Protein AF-J2JZK7-F1 (afdb_monomer)

Structure (mmCIF, N/CA/C/O backbone):
data_AF-J2JZK7-F1
#
_entry.id   AF-J2JZK7-F1
#
loop_
_atom_site.group_PDB
_atom_site.id
_atom_site.type_symbol
_atom_site.label_atom_id
_atom_site.label_alt_id
_atom_site.label_comp_id
_atom_site.label_asym_id
_atom_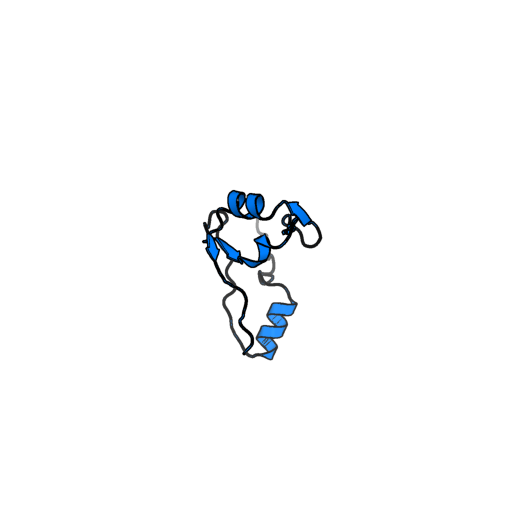site.label_entity_id
_atom_site.label_seq_id
_atom_site.pdbx_PDB_ins_code
_atom_site.Cartn_x
_atom_site.Cartn_y
_atom_site.Cartn_z
_atom_site.occupancy
_atom_site.B_iso_or_equiv
_atom_site.auth_seq_id
_atom_site.auth_comp_id
_atom_site.auth_asym_id
_atom_site.auth_atom_id
_atom_site.pdbx_PDB_model_num
ATOM 1 N N . MET A 1 1 ? 14.386 34.687 45.826 1.00 43.19 1 MET A N 1
ATOM 2 C CA . MET A 1 1 ? 14.001 35.357 44.568 1.00 43.19 1 MET A CA 1
ATOM 3 C C . MET A 1 1 ? 14.083 34.280 43.501 1.00 43.19 1 MET A C 1
ATOM 5 O O . MET A 1 1 ? 15.183 33.900 43.145 1.00 43.19 1 MET A O 1
ATOM 9 N N . SER A 1 2 ? 13.050 33.445 43.370 1.00 39.97 2 SER A N 1
ATOM 10 C CA . SER A 1 2 ? 11.925 33.636 42.440 1.00 39.97 2 SER A CA 1
ATOM 11 C C . SER A 1 2 ? 12.397 34.136 41.087 1.00 39.97 2 SER A C 1
ATOM 13 O O . SER A 1 2 ? 12.641 35.327 40.949 1.00 39.97 2 SER A O 1
ATOM 15 N N . ASP A 1 3 ? 12.430 33.238 40.109 1.00 41.75 3 ASP A N 1
ATOM 16 C CA . ASP A 1 3 ? 11.760 33.566 38.863 1.00 41.75 3 ASP A CA 1
ATOM 17 C C . ASP A 1 3 ? 10.879 32.390 38.446 1.00 41.75 3 ASP A C 1
ATOM 19 O O . ASP A 1 3 ? 11.332 31.268 38.217 1.00 41.75 3 ASP A O 1
ATOM 23 N N . SER A 1 4 ? 9.582 32.668 38.483 1.00 45.28 4 SER A N 1
ATOM 24 C CA . SER A 1 4 ? 8.506 31.804 38.043 1.00 45.28 4 SER A CA 1
ATOM 25 C C . SER A 1 4 ? 8.294 32.065 36.559 1.00 45.28 4 SER A C 1
ATOM 27 O O . SER A 1 4 ? 7.854 33.149 36.193 1.00 45.28 4 SER A O 1
ATOM 29 N N . ALA A 1 5 ? 8.498 31.061 35.716 1.00 51.66 5 ALA A N 1
ATOM 30 C CA . ALA A 1 5 ? 7.821 30.995 34.427 1.00 51.66 5 ALA A CA 1
ATOM 31 C C . ALA A 1 5 ? 6.840 29.824 34.483 1.00 51.66 5 ALA A C 1
ATOM 33 O O . ALA A 1 5 ? 7.205 28.656 34.371 1.00 51.66 5 ALA A O 1
ATOM 34 N N . SER A 1 6 ? 5.585 30.172 34.753 1.00 39.94 6 SER A N 1
ATOM 35 C CA . SER A 1 6 ? 4.444 29.270 34.712 1.00 39.94 6 SER A CA 1
ATOM 36 C C . SER A 1 6 ? 4.035 29.006 33.261 1.00 39.94 6 SER A C 1
ATOM 38 O O . SER A 1 6 ? 3.865 29.941 32.487 1.00 39.94 6 SER A O 1
ATOM 40 N N . SER A 1 7 ? 3.830 27.721 32.973 1.00 42.06 7 SER A N 1
ATOM 41 C CA . SER A 1 7 ? 2.772 27.123 32.147 1.00 42.06 7 SER A CA 1
ATOM 42 C C . SER A 1 7 ? 2.583 27.557 30.692 1.00 42.06 7 SER A C 1
ATOM 44 O O . SER A 1 7 ? 2.053 28.620 30.395 1.00 42.06 7 SER A O 1
ATOM 46 N N . THR A 1 8 ? 2.759 26.588 29.793 1.00 44.25 8 THR A N 1
ATOM 47 C CA . THR A 1 8 ? 1.649 26.100 28.952 1.00 44.25 8 THR A CA 1
ATOM 48 C C . THR A 1 8 ? 1.928 24.633 28.601 1.00 44.25 8 THR A C 1
ATOM 50 O O . THR A 1 8 ? 2.853 24.371 27.834 1.00 44.25 8 THR A O 1
ATOM 53 N N . PRO A 1 9 ? 1.187 23.642 29.125 1.00 45.38 9 PRO A N 1
ATOM 54 C CA . PRO A 1 9 ? 1.110 22.357 28.451 1.00 45.38 9 PRO A CA 1
ATOM 55 C C . PRO A 1 9 ? 0.372 22.603 27.135 1.00 45.38 9 PRO A C 1
ATOM 57 O O . PRO A 1 9 ? -0.757 23.092 27.143 1.00 45.38 9 PRO A O 1
ATOM 60 N N . LEU A 1 10 ? 1.010 22.306 26.004 1.00 44.19 10 LEU A N 1
ATOM 61 C CA . LEU A 1 10 ? 0.304 22.168 24.736 1.00 44.19 10 LEU A CA 1
ATOM 62 C C . LEU A 1 10 ? -0.658 20.989 24.891 1.00 44.19 10 LEU A C 1
ATOM 64 O O . LEU A 1 10 ? -0.286 19.831 24.694 1.00 44.19 10 LEU A O 1
ATOM 68 N N . GLU A 1 11 ? -1.893 21.299 25.274 1.00 44.34 11 GLU A N 1
ATOM 69 C CA . GLU A 1 11 ? -3.057 20.447 25.091 1.00 44.34 11 GLU A CA 1
ATOM 70 C C . GLU A 1 11 ? -3.277 20.302 23.583 1.00 44.34 11 GLU A C 1
ATOM 72 O O . GLU A 1 11 ? -4.111 20.948 22.954 1.00 44.34 11 GLU A O 1
ATOM 77 N N . THR A 1 12 ? -2.424 19.490 22.967 1.00 36.78 12 THR A N 1
ATOM 78 C CA . THR A 1 12 ? -2.627 19.048 21.600 1.00 36.78 12 THR A CA 1
ATOM 79 C C . THR A 1 12 ? -3.601 17.901 21.731 1.00 36.78 12 THR A C 1
ATOM 81 O O . THR A 1 12 ? -3.211 16.798 22.115 1.00 36.78 12 THR A O 1
ATOM 84 N N . ALA A 1 13 ? -4.880 18.207 21.517 1.00 38.31 13 ALA A N 1
ATOM 85 C CA . ALA A 1 13 ? -5.948 17.234 21.407 1.00 38.31 13 ALA A CA 1
ATOM 86 C C . ALA A 1 13 ? -5.417 15.976 20.712 1.00 38.31 13 ALA A C 1
ATOM 88 O O . ALA A 1 13 ? -4.897 16.048 19.594 1.00 38.31 13 ALA A O 1
ATOM 89 N N . THR A 1 14 ? -5.511 14.835 21.387 1.00 41.84 14 THR A N 1
ATOM 90 C CA . THR A 1 14 ? -5.254 13.519 20.813 1.00 41.84 14 THR A CA 1
ATOM 91 C C . THR A 1 14 ? -6.308 13.280 19.738 1.00 41.84 14 THR A C 1
ATOM 93 O O . THR A 1 14 ? -7.318 12.614 19.951 1.00 41.84 14 THR A O 1
ATOM 96 N N . THR A 1 15 ? -6.093 13.869 18.560 1.00 54.59 15 THR A N 1
ATOM 97 C CA . THR A 1 15 ? -6.742 13.420 17.339 1.00 54.59 15 THR A CA 1
ATOM 98 C C . THR A 1 15 ? -6.362 11.954 17.229 1.00 54.59 15 THR A C 1
ATOM 100 O O . THR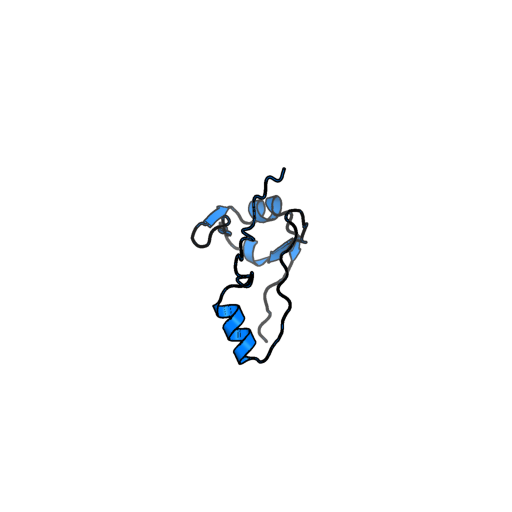 A 1 15 ? -5.179 11.604 17.327 1.00 54.59 15 THR A O 1
ATOM 103 N N . SER A 1 16 ? -7.364 11.082 17.161 1.00 59.00 16 SER A N 1
ATOM 104 C CA . SER A 1 16 ? -7.110 9.668 16.932 1.00 59.00 16 SER A CA 1
ATOM 105 C C . SER A 1 16 ? -6.119 9.560 15.766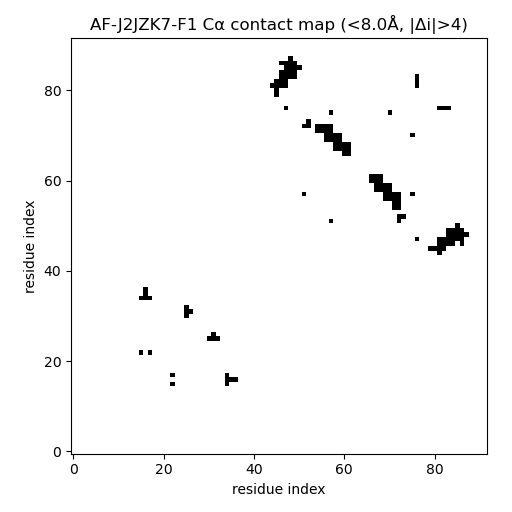 1.00 59.00 16 SER A C 1
ATOM 107 O O . SER A 1 16 ? -6.313 10.237 14.756 1.00 59.00 16 SER A O 1
ATOM 109 N N . PRO A 1 17 ? -5.048 8.753 15.858 1.00 66.62 17 PRO A N 1
ATOM 110 C CA . PRO A 1 17 ? -4.147 8.555 14.724 1.00 66.62 17 PRO A CA 1
ATOM 111 C C . PRO A 1 17 ? -4.876 7.967 13.503 1.00 66.62 17 PRO A C 1
ATOM 113 O O . PRO A 1 17 ? -4.303 7.921 12.415 1.00 66.62 17 PRO A O 1
ATOM 116 N N . ALA A 1 18 ? -6.118 7.503 13.675 1.00 76.75 18 ALA A N 1
ATOM 117 C CA . ALA A 1 18 ? -6.980 7.066 12.598 1.00 76.75 18 ALA A CA 1
ATOM 118 C C . ALA A 1 18 ? -7.782 8.212 11.967 1.00 76.75 18 ALA A C 1
ATOM 120 O O . ALA A 1 18 ? -8.215 9.162 12.613 1.00 76.75 18 ALA A O 1
ATOM 121 N N . HIS A 1 19 ? -8.052 8.051 10.676 1.00 83.12 19 HIS A N 1
ATOM 122 C CA . HIS A 1 19 ? -8.921 8.927 9.901 1.00 83.12 19 HIS A CA 1
ATOM 123 C C . HIS A 1 19 ? -10.351 9.007 10.506 1.00 83.12 19 HIS A C 1
ATOM 125 O O . HIS A 1 19 ? -10.871 7.967 10.908 1.00 83.12 19 HIS A O 1
ATOM 131 N N . PRO A 1 20 ? -11.051 10.166 10.500 1.00 86.81 20 PRO A N 1
ATOM 132 C CA . PRO A 1 20 ? -12.376 10.332 11.129 1.00 86.81 20 PRO A CA 1
ATOM 133 C C . PRO A 1 20 ? -13.429 9.297 10.712 1.00 86.81 20 PRO A C 1
ATOM 135 O O . PRO A 1 20 ? -14.066 8.689 11.565 1.00 86.81 20 PRO A O 1
ATOM 138 N N . ARG A 1 21 ? -13.518 8.993 9.409 1.00 87.31 21 ARG A N 1
ATOM 139 C CA . ARG A 1 21 ? -14.402 7.932 8.878 1.00 87.31 21 ARG A CA 1
ATOM 140 C C . ARG A 1 21 ? -14.191 6.559 9.531 1.00 87.31 21 ARG A C 1
ATOM 142 O O . ARG A 1 21 ? -15.123 5.773 9.618 1.00 87.31 21 ARG A O 1
ATOM 149 N N . PHE A 1 22 ? -12.966 6.251 9.961 1.00 87.00 22 PHE A N 1
ATOM 150 C CA . PHE A 1 22 ? -12.671 4.995 10.649 1.00 87.00 22 PHE A CA 1
ATOM 151 C C . PHE A 1 22 ? -13.216 5.005 12.081 1.00 87.00 22 PHE A C 1
ATOM 153 O O . PHE A 1 22 ? -13.770 4.008 12.530 1.00 87.00 22 PHE A O 1
ATOM 160 N N . ALA A 1 23 ? -13.103 6.136 12.782 1.00 85.75 23 ALA A N 1
ATOM 161 C CA . ALA A 1 23 ? -13.663 6.287 14.122 1.00 85.75 23 ALA A CA 1
ATOM 162 C C . ALA A 1 23 ? -15.201 6.212 14.115 1.00 85.75 23 ALA A C 1
ATOM 164 O O . ALA A 1 23 ? -15.777 5.544 14.969 1.00 85.75 23 ALA A O 1
ATOM 165 N N . GLU A 1 24 ? -15.853 6.835 13.129 1.00 90.06 24 GLU A N 1
ATOM 166 C CA . GLU A 1 24 ? -17.311 6.762 12.938 1.00 90.06 24 GLU A CA 1
ATOM 167 C C . GLU A 1 24 ? -17.776 5.319 12.699 1.00 90.06 24 GLU A C 1
ATOM 169 O O . GLU A 1 24 ? -18.664 4.836 13.398 1.00 90.06 24 GLU A O 1
ATOM 174 N N . ALA A 1 25 ? -17.109 4.588 11.799 1.00 91.56 25 ALA A N 1
ATOM 175 C CA . ALA A 1 25 ? -17.437 3.190 11.521 1.00 91.56 25 ALA A CA 1
ATOM 176 C C . ALA A 1 25 ? -17.288 2.283 12.758 1.00 91.56 25 ALA A C 1
ATOM 178 O O . ALA A 1 25 ? -18.109 1.395 12.982 1.00 91.56 25 ALA A O 1
ATOM 179 N N . LEU A 1 26 ? -16.263 2.502 13.592 1.00 91.81 26 LEU A N 1
ATOM 180 C CA . LEU A 1 26 ? -16.107 1.762 14.849 1.00 91.81 26 LEU A CA 1
ATOM 181 C C . LEU A 1 26 ? -17.258 2.036 15.824 1.00 91.81 26 LEU A C 1
ATOM 183 O O . LEU A 1 26 ? -17.754 1.099 16.451 1.00 91.81 26 LEU A O 1
ATOM 187 N N . ALA A 1 27 ? -17.700 3.293 15.928 1.00 89.31 27 ALA A N 1
ATOM 188 C CA . ALA A 1 27 ? -18.816 3.677 16.787 1.00 89.31 27 ALA A CA 1
ATOM 189 C C . ALA A 1 27 ? -20.137 3.038 16.329 1.00 89.31 27 ALA A C 1
ATOM 191 O O . ALA A 1 27 ? -20.865 2.495 17.159 1.00 89.31 27 ALA A O 1
ATOM 192 N N . GLU A 1 28 ? -20.415 3.033 15.022 1.00 95.44 28 GLU A N 1
ATOM 193 C CA . GLU A 1 28 ? -21.598 2.375 14.447 1.00 95.44 28 GLU A CA 1
ATOM 194 C C . GLU A 1 28 ? -21.610 0.862 14.701 1.00 95.44 28 GLU A C 1
ATOM 196 O O . GLU A 1 28 ? -22.664 0.277 14.951 1.00 95.44 28 GLU A O 1
ATOM 201 N N . LEU A 1 29 ? -20.435 0.228 14.687 1.00 95.06 29 LEU A N 1
ATOM 202 C CA . LEU A 1 29 ? -20.283 -1.200 14.965 1.00 95.06 29 LEU A CA 1
ATOM 203 C C . LEU A 1 29 ? -20.212 -1.528 16.468 1.00 95.06 29 LEU A C 1
ATOM 205 O O . LEU A 1 29 ? -20.152 -2.705 16.825 1.00 95.06 29 LEU A O 1
ATOM 209 N N . GLY A 1 30 ? -20.196 -0.524 17.355 1.00 95.25 30 GLY A N 1
ATOM 210 C CA . GLY A 1 30 ? -20.017 -0.716 18.798 1.00 95.25 30 GLY A CA 1
ATOM 211 C C . GLY A 1 30 ? -18.658 -1.324 19.173 1.00 95.25 30 GLY A C 1
ATOM 212 O O . GLY A 1 30 ? -18.548 -2.012 20.189 1.00 95.25 30 GLY A O 1
ATOM 213 N N . LEU A 1 31 ? -17.631 -1.117 18.340 1.00 92.81 31 LEU A N 1
ATOM 214 C CA . LEU A 1 31 ? -16.304 -1.711 18.492 1.00 92.81 31 LEU A CA 1
ATOM 215 C C . LEU A 1 31 ? -15.317 -0.729 19.128 1.00 92.81 31 LEU A C 1
ATOM 217 O O . LEU A 1 31 ? -15.132 0.390 18.656 1.00 92.81 31 LEU A O 1
ATOM 221 N N . THR A 1 32 ? -14.588 -1.202 20.139 1.00 87.88 32 THR A N 1
ATOM 222 C CA . THR A 1 32 ? -13.435 -0.491 20.705 1.00 87.88 32 THR A CA 1
ATOM 223 C C . THR A 1 32 ? -12.154 -1.171 20.236 1.00 87.88 32 THR A C 1
ATOM 225 O O . THR A 1 32 ? -11.851 -2.285 20.660 1.00 87.88 32 THR A O 1
ATOM 228 N N . VAL A 1 33 ? -11.397 -0.506 19.359 1.00 87.25 33 VAL A N 1
ATOM 229 C CA . VAL A 1 33 ? -10.143 -1.028 18.789 1.00 87.25 33 VAL A CA 1
ATOM 230 C C . VAL A 1 33 ? -8.979 -0.117 19.167 1.00 87.25 33 VAL A C 1
ATOM 232 O O . VAL A 1 33 ? -9.059 1.101 19.019 1.00 87.25 33 VAL A O 1
ATOM 235 N N . GLU A 1 34 ? -7.875 -0.706 19.629 1.00 86.19 34 GLU A N 1
ATOM 236 C CA . GLU A 1 34 ? -6.633 0.031 19.868 1.00 86.19 34 GLU A CA 1
ATOM 237 C C . GLU A 1 34 ? -5.948 0.356 18.530 1.00 86.19 34 GLU A C 1
ATOM 239 O O . GLU A 1 34 ? -5.473 -0.536 17.824 1.00 86.19 34 GLU A O 1
ATOM 244 N N . VAL A 1 35 ? -5.866 1.643 18.180 1.00 84.38 35 VAL A N 1
ATOM 245 C CA . VAL A 1 35 ? -5.108 2.102 17.007 1.00 84.38 35 VAL A CA 1
ATOM 246 C C . VAL A 1 35 ? -3.671 2.395 17.423 1.00 84.38 35 VAL A C 1
ATOM 248 O O . VAL A 1 35 ? -3.413 3.319 18.194 1.00 84.38 35 VAL A O 1
ATOM 251 N N . ARG A 1 36 ? -2.717 1.633 16.880 1.00 83.75 36 ARG A N 1
ATOM 252 C CA . ARG A 1 36 ? -1.288 1.772 17.189 1.00 83.75 36 ARG A CA 1
ATOM 253 C C . ARG A 1 36 ? -0.500 2.170 15.949 1.00 83.75 36 ARG A C 1
ATOM 255 O O . ARG A 1 36 ? -0.671 1.587 14.882 1.00 83.75 36 ARG A O 1
ATOM 262 N N . ARG A 1 37 ? 0.407 3.136 16.104 1.00 82.94 37 ARG A N 1
ATOM 263 C CA . ARG A 1 37 ? 1.413 3.466 15.087 1.00 82.94 37 ARG A CA 1
ATOM 264 C C . ARG A 1 37 ? 2.647 2.590 15.299 1.00 82.94 37 ARG A C 1
ATOM 266 O O . ARG A 1 37 ? 3.132 2.469 16.423 1.00 82.94 37 ARG A O 1
ATOM 273 N N . PHE A 1 38 ? 3.175 2.017 14.223 1.00 83.81 38 PHE A N 1
ATOM 274 C CA . PHE A 1 38 ? 4.469 1.340 14.263 1.00 83.81 38 PHE A CA 1
ATOM 275 C C . PHE A 1 38 ? 5.617 2.356 14.395 1.00 83.81 38 PHE A C 1
ATOM 277 O O . PHE A 1 38 ? 5.563 3.408 13.757 1.00 83.81 38 PHE A O 1
ATOM 284 N N . PRO A 1 39 ? 6.670 2.062 15.181 1.00 87.75 39 PRO A N 1
ATOM 285 C CA . PRO A 1 39 ? 7.905 2.842 15.158 1.00 87.75 39 PRO A CA 1
ATOM 286 C C . PRO A 1 39 ? 8.493 2.953 13.745 1.00 87.75 39 PRO A C 1
ATOM 288 O O . PRO A 1 39 ? 8.403 1.997 12.974 1.00 87.75 39 PRO A O 1
ATOM 291 N N . GLU A 1 40 ? 9.165 4.069 13.451 1.00 78.44 40 GLU A N 1
ATOM 292 C CA . GLU A 1 40 ? 9.781 4.391 12.148 1.00 78.44 40 GLU A CA 1
ATOM 293 C C . GLU A 1 40 ? 10.593 3.222 11.550 1.00 78.44 40 GLU A C 1
ATOM 295 O O . GLU A 1 40 ? 10.505 2.922 10.366 1.00 78.44 40 GLU A O 1
ATOM 300 N N . ALA A 1 41 ? 11.355 2.512 12.390 1.00 86.06 41 ALA A N 1
ATOM 301 C CA . ALA A 1 41 ? 12.265 1.442 11.976 1.00 86.06 41 ALA A CA 1
ATOM 302 C C . ALA A 1 41 ? 11.630 0.037 11.948 1.00 86.06 41 ALA A C 1
ATOM 304 O O . ALA A 1 41 ? 12.345 -0.968 11.871 1.00 86.06 41 ALA A O 1
ATOM 305 N N . THR A 1 42 ? 10.303 -0.069 12.049 1.00 89.38 42 THR A N 1
ATOM 306 C CA . THR A 1 42 ? 9.625 -1.371 12.067 1.00 89.38 42 THR A CA 1
ATOM 307 C C . THR A 1 42 ? 9.740 -2.044 10.706 1.00 89.38 42 THR A C 1
ATOM 309 O O . THR A 1 42 ? 9.041 -1.696 9.756 1.00 89.38 42 THR A O 1
ATOM 312 N N . ARG A 1 43 ? 10.602 -3.061 10.611 1.00 87.94 43 ARG A N 1
ATOM 313 C CA . ARG A 1 43 ? 10.672 -3.906 9.418 1.00 87.94 43 ARG A CA 1
ATOM 314 C C . ARG A 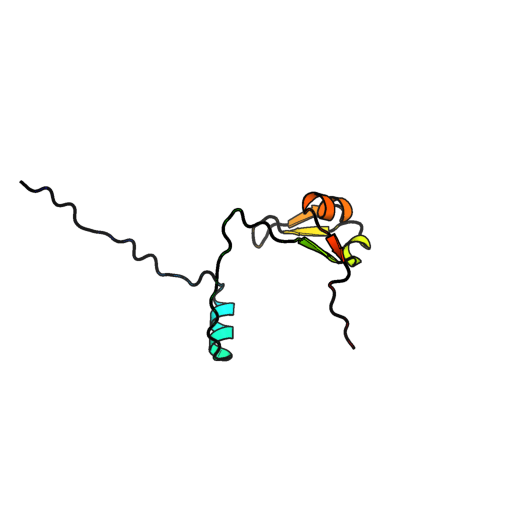1 43 ? 9.458 -4.822 9.366 1.00 87.94 43 ARG A C 1
ATOM 316 O O . ARG A 1 43 ? 9.322 -5.730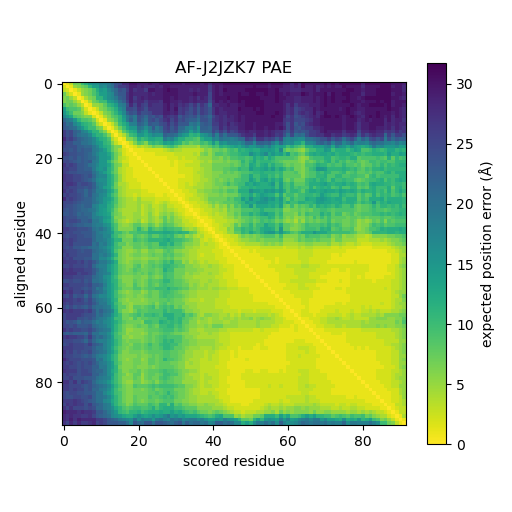 10.184 1.00 87.94 43 ARG A O 1
ATOM 323 N N . THR A 1 44 ? 8.599 -4.595 8.381 1.00 89.88 44 THR A N 1
ATOM 324 C CA . THR A 1 44 ? 7.442 -5.450 8.105 1.00 89.88 44 THR A CA 1
ATOM 325 C C . THR A 1 44 ? 7.777 -6.408 6.969 1.00 89.88 44 THR A C 1
ATOM 327 O O . THR A 1 44 ? 8.474 -6.044 6.025 1.00 89.88 44 THR A O 1
ATOM 330 N N . ARG A 1 45 ? 7.281 -7.647 7.043 1.00 94.94 45 ARG A N 1
ATOM 331 C CA . ARG A 1 45 ? 7.377 -8.588 5.922 1.00 94.94 45 ARG A CA 1
ATOM 332 C C . ARG A 1 45 ? 6.531 -8.080 4.757 1.00 94.94 45 ARG A C 1
ATOM 334 O O . ARG A 1 45 ? 5.325 -7.914 4.919 1.00 94.94 45 ARG A O 1
ATOM 341 N N . VAL A 1 46 ? 7.142 -7.931 3.586 1.00 96.50 46 VAL A N 1
ATOM 342 C CA . VAL A 1 46 ? 6.451 -7.521 2.360 1.00 96.50 46 VAL A CA 1
ATOM 343 C C . VAL A 1 46 ? 6.067 -8.752 1.540 1.00 96.50 46 VAL A C 1
ATOM 345 O O . VAL A 1 46 ? 6.899 -9.614 1.251 1.00 96.50 46 VAL A O 1
ATOM 348 N N . LEU A 1 47 ? 4.789 -8.839 1.179 1.00 98.00 47 LEU A N 1
ATOM 349 C CA . LEU A 1 47 ? 4.247 -9.842 0.266 1.00 98.00 47 LEU A CA 1
ATOM 350 C C . LEU A 1 47 ? 3.778 -9.124 -0.998 1.00 98.00 47 LEU A C 1
ATOM 352 O O . LEU A 1 47 ? 3.059 -8.133 -0.903 1.00 98.00 47 LEU A O 1
ATOM 356 N N . ALA A 1 48 ? 4.183 -9.623 -2.160 1.00 97.56 48 ALA A N 1
ATOM 357 C CA . ALA A 1 48 ? 3.755 -9.108 -3.452 1.00 97.56 48 ALA A CA 1
ATOM 358 C C . ALA A 1 48 ? 2.836 -10.128 -4.122 1.00 97.56 48 ALA A C 1
ATOM 360 O O . ALA A 1 48 ? 3.208 -11.297 -4.248 1.00 97.56 48 ALA A O 1
ATOM 361 N N . ASP A 1 49 ? 1.646 -9.701 -4.546 1.00 97.75 49 ASP A N 1
ATOM 362 C CA . ASP A 1 49 ? 0.745 -10.586 -5.278 1.00 97.75 49 ASP A CA 1
ATOM 363 C C . ASP A 1 49 ? 1.330 -10.910 -6.657 1.00 97.75 49 ASP A C 1
ATOM 365 O O . ASP A 1 49 ? 1.739 -10.017 -7.402 1.00 97.75 49 ASP A O 1
ATOM 369 N N . ARG A 1 50 ? 1.347 -12.197 -7.011 1.00 97.12 50 ARG A N 1
ATOM 370 C CA . ARG A 1 50 ? 1.832 -12.685 -8.311 1.00 97.12 50 ARG A CA 1
ATOM 371 C C . ARG A 1 50 ? 1.160 -12.018 -9.515 1.00 97.12 50 ARG A C 1
ATOM 373 O O . ARG A 1 50 ? 1.780 -11.934 -10.569 1.00 97.12 50 ARG A O 1
ATOM 380 N N . GLY A 1 51 ? -0.077 -11.540 -9.369 1.00 96.38 51 GLY A N 1
ATOM 381 C CA . GLY A 1 51 ? -0.814 -10.839 -10.415 1.00 96.38 51 GLY A CA 1
ATOM 382 C C . GLY A 1 51 ? -0.163 -9.528 -10.852 1.00 96.38 51 GLY A C 1
ATOM 383 O O . GLY A 1 51 ? -0.355 -9.127 -11.995 1.00 96.38 51 GLY A O 1
ATOM 384 N N . LEU A 1 52 ? 0.669 -8.901 -10.008 1.00 96.75 52 LEU A N 1
ATOM 385 C CA . LEU A 1 52 ? 1.410 -7.692 -10.384 1.00 96.75 52 LEU A CA 1
ATOM 386 C C . LEU A 1 52 ? 2.306 -7.920 -11.608 1.00 96.75 52 LEU A C 1
ATOM 388 O O . LEU A 1 52 ? 2.415 -7.037 -12.449 1.00 96.75 52 LEU A O 1
ATOM 392 N N . LEU A 1 53 ? 2.896 -9.113 -11.738 1.00 97.62 53 LEU A N 1
ATOM 393 C CA . LEU A 1 53 ? 3.816 -9.466 -12.826 1.00 97.62 53 LEU A CA 1
ATOM 394 C C . LEU A 1 53 ? 3.126 -9.630 -14.192 1.00 97.62 53 LEU A C 1
ATOM 396 O O . LEU A 1 53 ? 3.809 -9.814 -15.193 1.00 97.62 53 LEU A O 1
ATOM 400 N N . ALA A 1 54 ? 1.791 -9.585 -14.249 1.00 97.44 54 ALA A N 1
ATOM 401 C CA . ALA A 1 54 ? 1.032 -9.628 -15.500 1.00 97.44 54 ALA A CA 1
ATOM 402 C C . ALA A 1 54 ? 0.905 -8.252 -16.184 1.00 97.44 54 ALA A C 1
ATOM 404 O O . ALA A 1 54 ? 0.267 -8.147 -17.230 1.00 97.44 54 ALA A O 1
ATOM 405 N N . HIS A 1 55 ? 1.469 -7.201 -15.586 1.00 97.94 55 HIS A N 1
ATOM 406 C CA . HIS A 1 55 ? 1.413 -5.834 -16.086 1.00 97.94 55 HIS A CA 1
ATOM 407 C C . HIS A 1 55 ? 2.813 -5.316 -16.410 1.00 97.94 55 HIS A C 1
ATOM 409 O O . HIS A 1 55 ? 3.773 -5.624 -15.711 1.00 97.94 55 HIS A O 1
ATOM 415 N N . ASP A 1 56 ? 2.917 -4.450 -17.414 1.00 98.12 56 ASP A N 1
ATOM 416 C CA . ASP A 1 56 ? 4.195 -3.818 -17.761 1.00 98.12 56 ASP A CA 1
ATOM 417 C C . ASP A 1 56 ? 4.583 -2.707 -16.769 1.00 98.12 56 ASP A C 1
ATOM 419 O O . ASP A 1 56 ? 5.743 -2.319 -16.662 1.00 98.12 56 ASP A O 1
ATOM 423 N N . THR A 1 57 ? 3.613 -2.144 -16.042 1.00 98.19 57 THR A N 1
ATOM 424 C CA . THR A 1 57 ? 3.829 -1.024 -15.115 1.00 98.19 57 THR A CA 1
ATOM 425 C C . THR A 1 57 ? 2.889 -1.110 -13.918 1.00 98.19 57 THR A C 1
ATOM 427 O O . THR A 1 57 ? 1.682 -1.299 -14.075 1.00 98.19 57 THR A O 1
ATOM 430 N N . ALA A 1 58 ? 3.441 -0.901 -12.724 1.00 97.56 58 ALA A N 1
ATOM 431 C CA . ALA A 1 58 ? 2.712 -0.676 -11.484 1.00 97.56 58 ALA A CA 1
ATOM 432 C C . ALA A 1 58 ? 2.829 0.795 -11.054 1.00 97.56 58 ALA A C 1
ATOM 434 O O . ALA A 1 58 ? 3.887 1.409 -11.186 1.00 97.56 58 ALA A O 1
ATOM 435 N N . TRP A 1 59 ? 1.746 1.351 -10.507 1.00 97.94 59 TRP A N 1
ATOM 436 C CA . TRP A 1 59 ? 1.713 2.705 -9.948 1.00 97.94 59 TRP A CA 1
ATOM 437 C C . TRP A 1 59 ? 1.706 2.630 -8.421 1.00 97.94 59 TRP A C 1
ATOM 439 O O . TRP A 1 59 ? 0.694 2.273 -7.819 1.00 97.94 59 TRP A O 1
ATOM 449 N N . ALA A 1 60 ? 2.841 2.941 -7.795 1.00 96.69 60 ALA A N 1
ATOM 450 C CA . ALA A 1 60 ? 3.018 2.868 -6.346 1.00 96.69 60 ALA A CA 1
ATOM 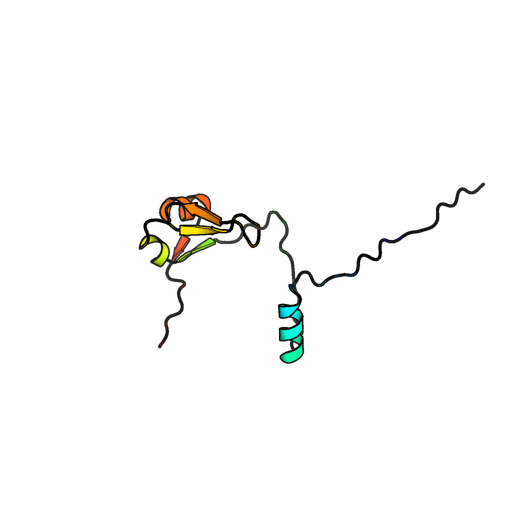451 C C . ALA A 1 60 ? 2.800 4.236 -5.680 1.00 96.69 60 ALA A C 1
ATOM 453 O O . ALA A 1 60 ? 3.155 5.273 -6.241 1.00 96.69 60 ALA A O 1
ATOM 454 N N . ALA A 1 61 ? 2.230 4.245 -4.471 1.00 96.56 61 ALA A N 1
ATOM 455 C CA . ALA A 1 61 ? 2.029 5.467 -3.691 1.00 96.56 61 ALA A CA 1
ATOM 456 C C . ALA A 1 61 ? 3.368 6.058 -3.219 1.00 96.56 61 ALA A C 1
ATOM 458 O O . ALA A 1 61 ? 4.217 5.344 -2.689 1.00 96.56 61 ALA A O 1
ATOM 459 N N . ALA A 1 62 ? 3.532 7.375 -3.350 1.00 95.31 62 ALA A N 1
ATOM 460 C CA . ALA A 1 62 ? 4.774 8.089 -3.035 1.00 95.31 62 ALA A CA 1
ATOM 461 C C . ALA A 1 62 ? 4.776 8.749 -1.638 1.00 95.31 62 ALA A C 1
ATOM 463 O O . ALA A 1 62 ? 5.504 9.709 -1.401 1.00 95.31 62 ALA A O 1
ATOM 464 N N . GLY A 1 63 ? 3.934 8.274 -0.715 1.00 90.50 63 GLY A N 1
ATOM 465 C CA . GLY A 1 63 ? 3.874 8.775 0.666 1.00 90.50 63 GLY A CA 1
ATOM 466 C C . GLY A 1 63 ? 2.902 9.936 0.918 1.00 90.50 63 GLY A C 1
ATOM 467 O O . GLY A 1 63 ? 2.795 10.391 2.054 1.00 90.50 63 GLY A O 1
ATOM 468 N N . THR A 1 64 ? 2.148 10.388 -0.091 1.00 92.12 64 THR A N 1
ATOM 469 C CA . THR A 1 64 ? 1.038 11.346 0.074 1.00 92.12 64 THR A CA 1
ATOM 470 C C . THR A 1 64 ? -0.243 10.815 -0.592 1.00 92.12 64 THR A C 1
ATOM 472 O O . THR A 1 64 ? -0.156 9.956 -1.472 1.00 92.12 64 THR A O 1
ATOM 475 N N . PRO A 1 65 ? -1.442 11.321 -0.234 1.00 92.00 65 PRO A N 1
ATOM 476 C CA . PRO A 1 65 ? -2.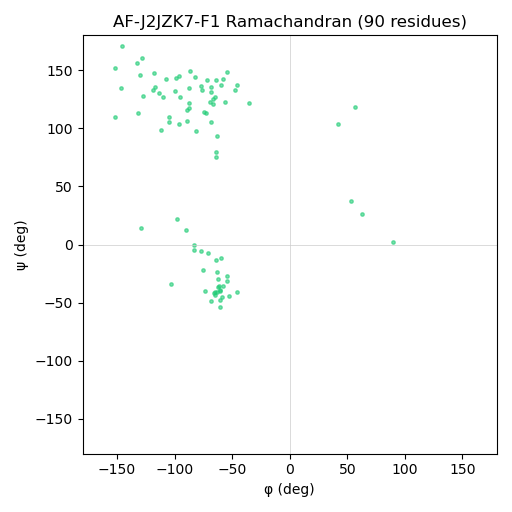708 10.845 -0.809 1.00 92.00 65 PRO A CA 1
ATOM 477 C C . PRO A 1 65 ? -2.890 11.084 -2.317 1.00 92.00 65 PRO A C 1
ATOM 479 O O . PRO A 1 65 ? -3.816 10.535 -2.909 1.00 92.00 65 PRO A O 1
ATOM 482 N N . HIS A 1 66 ? -2.057 11.925 -2.937 1.00 94.62 66 HIS A N 1
ATOM 483 C CA . HIS A 1 66 ? -2.249 12.392 -4.316 1.00 94.62 66 HIS A CA 1
ATOM 484 C C . HIS A 1 66 ? -1.005 12.221 -5.194 1.00 94.62 66 HIS A C 1
ATOM 486 O O . HIS A 1 66 ? -0.923 12.817 -6.265 1.00 94.62 66 HIS A O 1
ATOM 492 N N . THR A 1 67 ? -0.015 11.443 -4.755 1.00 96.81 67 THR A N 1
ATOM 493 C CA . THR A 1 67 ? 1.230 11.254 -5.508 1.00 96.81 67 THR A CA 1
ATOM 494 C C . THR A 1 67 ? 1.525 9.774 -5.691 1.00 96.81 67 THR A C 1
ATOM 496 O O . THR A 1 67 ? 1.565 9.006 -4.729 1.00 96.81 67 THR A O 1
ATOM 499 N N . VAL A 1 68 ? 1.759 9.394 -6.945 1.00 98.25 68 VAL A N 1
ATOM 500 C CA . VAL A 1 68 ? 2.135 8.044 -7.370 1.00 98.25 68 VAL A CA 1
ATOM 501 C C . VAL A 1 68 ? 3.312 8.115 -8.338 1.00 98.25 68 VAL A C 1
ATOM 503 O O . VAL A 1 68 ? 3.498 9.137 -9.000 1.00 98.25 68 VAL A O 1
ATOM 506 N N . PHE A 1 69 ? 4.088 7.039 -8.443 1.00 97.81 69 PHE A N 1
ATOM 507 C CA . PHE A 1 69 ? 5.140 6.899 -9.452 1.00 97.81 69 PHE A CA 1
ATOM 508 C C . PHE A 1 69 ? 5.024 5.555 -10.187 1.00 97.81 69 PHE A C 1
ATOM 510 O O . PHE A 1 69 ? 4.605 4.566 -9.575 1.00 97.81 69 PHE A O 1
ATOM 517 N N . PRO A 1 70 ? 5.363 5.509 -11.488 1.00 98.25 70 PRO A N 1
ATOM 518 C CA . PRO A 1 70 ? 5.380 4.273 -12.255 1.00 98.25 70 PRO A CA 1
ATOM 519 C C . PRO A 1 70 ? 6.690 3.508 -12.031 1.00 98.25 70 PRO A C 1
ATOM 521 O O . PRO A 1 70 ? 7.761 4.111 -11.935 1.00 98.25 70 PRO A O 1
ATOM 524 N N . LEU A 1 71 ? 6.615 2.180 -12.000 1.00 98.31 71 LEU A N 1
ATOM 525 C CA . LEU A 1 71 ? 7.776 1.290 -12.028 1.00 98.31 71 LEU A CA 1
ATOM 526 C C . LEU A 1 71 ? 7.387 -0.051 -12.660 1.00 98.31 71 LEU A C 1
ATOM 528 O O . LEU A 1 71 ? 6.226 -0.459 -12.566 1.00 98.31 71 LEU A O 1
ATOM 532 N N . ASP A 1 72 ? 8.334 -0.752 -13.286 1.00 98.19 72 ASP A N 1
ATOM 533 C CA . ASP A 1 72 ? 8.080 -2.137 -13.676 1.00 98.19 72 ASP A CA 1
ATOM 534 C C . ASP A 1 72 ? 7.857 -3.001 -12.411 1.00 98.19 72 ASP A C 1
ATOM 536 O O . ASP A 1 72 ? 8.500 -2.774 -11.375 1.00 98.19 72 ASP A O 1
ATOM 540 N N . PRO A 1 73 ? 6.929 -3.975 -12.432 1.00 98.31 73 PRO A N 1
ATOM 541 C CA . PRO A 1 73 ? 6.594 -4.720 -11.221 1.00 98.31 73 PRO A CA 1
ATOM 542 C C . PRO A 1 73 ? 7.755 -5.517 -10.621 1.00 98.31 73 PRO A C 1
ATOM 544 O O . PRO A 1 73 ? 7.790 -5.698 -9.404 1.00 98.31 73 PRO A O 1
ATOM 547 N N . ALA A 1 74 ? 8.705 -5.983 -11.434 1.00 97.94 74 ALA A N 1
ATOM 548 C CA . ALA A 1 74 ? 9.844 -6.753 -10.944 1.00 97.94 74 ALA A CA 1
ATOM 549 C C . ALA A 1 74 ? 10.778 -5.875 -10.098 1.00 97.94 74 ALA A C 1
ATOM 551 O O . ALA A 1 74 ? 11.068 -6.231 -8.954 1.00 97.94 74 ALA A O 1
ATOM 552 N N . SER A 1 75 ? 11.148 -4.694 -10.600 1.00 98.12 75 SER A N 1
ATOM 553 C CA . SER A 1 75 ? 11.931 -3.709 -9.849 1.00 98.12 75 SER A CA 1
ATOM 554 C C . SER A 1 75 ? 11.203 -3.251 -8.586 1.00 98.12 75 SER A C 1
ATOM 556 O O . SER A 1 75 ? 11.822 -3.117 -7.532 1.00 98.12 75 SER A O 1
ATOM 558 N N . LEU A 1 76 ? 9.878 -3.047 -8.643 1.00 97.50 76 LEU A N 1
ATOM 559 C CA . LEU A 1 76 ? 9.098 -2.677 -7.455 1.00 97.50 76 LEU A CA 1
ATOM 560 C C . LEU A 1 76 ? 9.217 -3.733 -6.349 1.00 97.50 76 LEU A C 1
ATOM 562 O O . LEU A 1 76 ? 9.424 -3.392 -5.184 1.00 97.50 76 LEU A O 1
ATOM 566 N N . ILE A 1 77 ? 9.105 -5.011 -6.714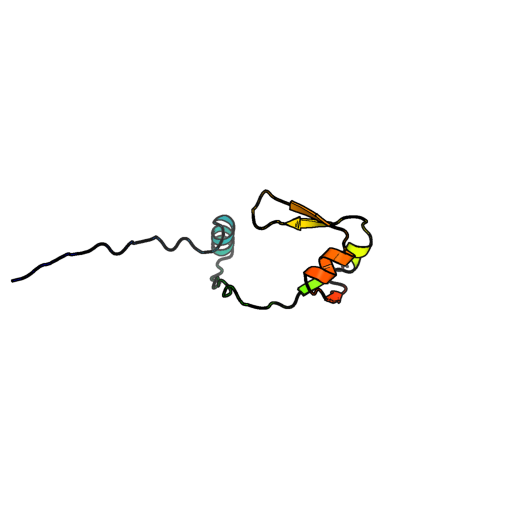 1.00 97.88 77 ILE A N 1
ATOM 567 C CA . ILE A 1 77 ? 9.222 -6.135 -5.781 1.00 97.88 77 ILE A CA 1
ATOM 568 C C . ILE A 1 77 ? 10.643 -6.226 -5.220 1.00 97.88 77 ILE A C 1
ATOM 570 O O . ILE A 1 77 ? 10.802 -6.439 -4.017 1.00 97.88 77 ILE A O 1
ATOM 574 N N . GLU A 1 78 ? 11.661 -6.031 -6.059 1.00 97.88 78 GLU A N 1
ATOM 575 C CA . GLU A 1 78 ? 13.066 -6.030 -5.647 1.00 97.88 78 GLU A CA 1
ATOM 576 C C . GLU A 1 78 ? 13.354 -4.932 -4.615 1.00 97.88 78 GLU A C 1
ATOM 578 O O . GLU A 1 78 ? 13.813 -5.233 -3.509 1.00 97.88 78 GLU A O 1
ATOM 583 N N . TYR A 1 79 ? 13.013 -3.674 -4.919 1.00 96.50 79 TYR A N 1
ATOM 584 C CA . TYR A 1 79 ? 13.233 -2.550 -4.003 1.00 96.50 79 TYR A CA 1
ATOM 585 C C . TYR A 1 79 ? 12.446 -2.691 -2.699 1.00 96.50 79 TYR A C 1
ATOM 587 O O . TYR A 1 79 ? 12.949 -2.342 -1.630 1.00 96.50 79 TYR A O 1
ATOM 595 N N . ALA A 1 80 ? 11.227 -3.232 -2.767 1.00 95.00 80 ALA A N 1
ATOM 596 C CA . ALA A 1 80 ? 10.406 -3.485 -1.589 1.00 95.00 80 ALA A CA 1
ATOM 597 C C . ALA A 1 80 ? 10.847 -4.725 -0.790 1.00 95.00 80 ALA A C 1
ATOM 599 O O . ALA A 1 80 ? 10.275 -4.994 0.267 1.00 95.00 80 ALA A O 1
ATOM 600 N N . GLN A 1 81 ? 11.829 -5.496 -1.280 1.00 96.94 81 GLN A N 1
ATOM 601 C CA . GLN A 1 81 ? 12.236 -6.788 -0.712 1.00 96.94 81 GLN A CA 1
ATOM 602 C C . GLN A 1 81 ? 11.038 -7.745 -0.556 1.00 96.94 81 GLN A C 1
ATOM 604 O O . GLN A 1 81 ? 10.906 -8.479 0.428 1.00 96.94 81 GLN A O 1
ATOM 609 N N . GLY A 1 82 ? 10.124 -7.693 -1.527 1.00 97.12 82 GLY A N 1
ATOM 610 C CA . GLY A 1 82 ? 8.860 -8.411 -1.513 1.00 97.12 82 GLY A CA 1
ATOM 611 C C . GLY A 1 82 ? 9.023 -9.890 -1.839 1.00 97.12 82 GLY A C 1
ATOM 612 O O . GLY A 1 82 ? 9.698 -10.273 -2.793 1.00 97.12 82 GLY A O 1
ATOM 613 N N . ARG A 1 83 ? 8.336 -10.751 -1.084 1.00 98.25 83 ARG A N 1
ATOM 614 C CA . ARG A 1 83 ? 8.164 -12.158 -1.462 1.00 98.25 83 ARG A CA 1
ATOM 615 C C . ARG A 1 83 ? 6.933 -12.298 -2.355 1.00 98.25 83 ARG A C 1
ATOM 617 O O . ARG A 1 83 ? 5.826 -11.999 -1.910 1.00 98.25 83 ARG A O 1
ATOM 624 N N . VAL A 1 84 ? 7.114 -12.826 -3.564 1.00 98.00 84 VAL A N 1
ATOM 625 C CA . VAL A 1 84 ? 6.000 -13.127 -4.477 1.00 98.00 84 VAL A CA 1
ATOM 626 C C . VAL A 1 84 ? 5.174 -14.298 -3.943 1.00 98.00 84 VAL A C 1
ATOM 628 O O . VAL A 1 84 ? 5.710 -15.384 -3.715 1.00 98.00 84 VAL A O 1
ATOM 631 N N . VAL A 1 85 ? 3.875 -14.079 -3.733 1.00 98.12 85 VAL A N 1
ATOM 632 C CA . VAL A 1 85 ? 2.895 -15.083 -3.282 1.00 98.12 85 VAL A CA 1
ATOM 633 C C . VAL A 1 85 ? 1.521 -14.819 -3.922 1.00 98.12 85 VAL A C 1
ATOM 635 O O . VAL A 1 85 ? 1.317 -13.800 -4.572 1.00 98.12 85 VAL A O 1
ATOM 638 N N . ASP A 1 86 ? 0.570 -15.740 -3.765 1.00 96.62 86 ASP A N 1
ATOM 639 C CA . ASP A 1 86 ? -0.838 -15.514 -4.123 1.00 96.62 86 ASP A CA 1
ATOM 640 C C . ASP A 1 86 ? -1.572 -14.915 -2.915 1.00 96.62 86 ASP A C 1
ATOM 642 O O . ASP A 1 86 ? -1.776 -15.618 -1.926 1.00 96.62 86 ASP A O 1
ATOM 646 N N . VAL A 1 87 ? -1.892 -13.617 -2.954 1.00 95.56 87 VAL A N 1
ATOM 647 C CA . VAL A 1 87 ? -2.560 -12.889 -1.853 1.00 95.56 87 VAL A CA 1
ATOM 648 C C . VAL A 1 87 ? -4.038 -12.667 -2.150 1.00 95.56 87 VAL A C 1
ATOM 650 O O . VAL A 1 87 ? -4.847 -12.653 -1.224 1.00 95.56 87 VAL A O 1
ATOM 653 N N . ARG A 1 88 ? -4.382 -12.465 -3.427 1.00 92.88 88 ARG A N 1
ATOM 654 C CA . ARG A 1 88 ? -5.745 -12.177 -3.886 1.00 92.88 88 ARG A CA 1
ATOM 655 C C . ARG A 1 88 ? -6.783 -13.103 -3.253 1.00 92.88 88 ARG A C 1
ATOM 657 O O . ARG A 1 88 ? -6.608 -14.321 -3.180 1.00 92.88 88 ARG A O 1
ATOM 664 N N . GLU A 1 89 ? -7.905 -12.515 -2.851 1.00 92.81 89 GLU A N 1
ATOM 665 C CA . GLU A 1 89 ? -9.061 -13.279 -2.402 1.00 92.81 89 GLU A CA 1
ATOM 666 C C . GLU A 1 89 ? -9.543 -14.202 -3.531 1.00 92.81 89 GLU A C 1
ATOM 668 O O . GLU A 1 89 ? -9.604 -13.815 -4.705 1.00 92.81 89 GLU A O 1
ATOM 673 N N . ARG A 1 90 ? -9.879 -15.445 -3.178 1.00 86.94 90 ARG A N 1
ATOM 674 C CA . ARG A 1 90 ? -10.552 -16.365 -4.091 1.00 86.94 90 ARG A CA 1
ATOM 675 C C . ARG A 1 90 ? -12.042 -16.296 -3.822 1.00 86.94 90 ARG A C 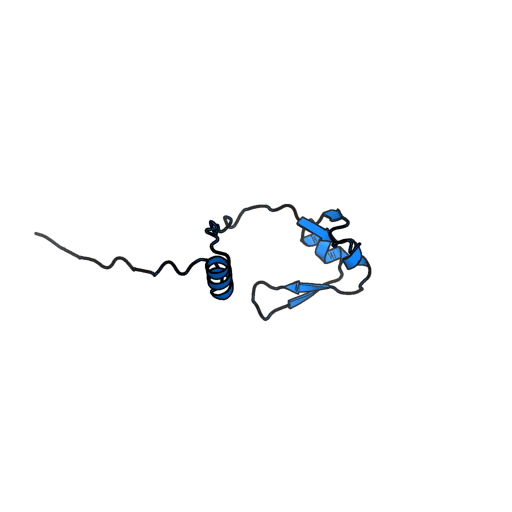1
ATOM 677 O O . ARG A 1 90 ? -12.514 -16.850 -2.837 1.00 86.94 90 ARG A O 1
ATOM 684 N N . THR A 1 91 ? -12.759 -15.612 -4.702 1.00 81.19 91 THR A N 1
ATOM 685 C CA . THR A 1 91 ? -14.220 -15.638 -4.714 1.00 81.19 91 THR A CA 1
ATOM 686 C C . THR A 1 91 ? -14.666 -17.061 -5.059 1.00 81.19 91 THR A C 1
ATOM 688 O O . THR A 1 91 ? -14.169 -17.636 -6.032 1.00 81.19 91 THR A O 1
ATOM 691 N N . SER A 1 92 ? -15.527 -17.639 -4.220 1.00 64.62 92 SER A N 1
ATOM 692 C CA . SER A 1 92 ? -16.123 -18.966 -4.415 1.00 64.62 92 SER A CA 1
ATOM 693 C C . SER A 1 92 ? -17.509 -18.877 -5.035 1.00 64.62 92 SER A C 1
ATOM 695 O O . SER A 1 92 ? -18.120 -17.788 -4.964 1.00 64.62 92 SER A O 1
#

Solvent-accessible surface area (backbone atoms only — not comparable to full-atom values): 6343 Å² total; per-residue (Å²): 134,87,83,84,83,80,84,77,81,82,83,68,75,81,68,64,96,61,58,68,72,58,56,54,54,30,58,76,68,74,52,89,76,90,87,77,83,78,62,93,82,64,84,72,91,41,73,35,48,56,71,52,70,80,43,82,62,40,75,43,75,68,87,50,99,86,42,68,47,80,40,44,34,66,60,50,33,58,78,60,64,33,45,78,41,90,67,76,83,78,88,128

pLDDT: mean 83.98, std 19.35, range [36.78, 98.31]

Sequence (92 aa):
MSDSASSTPLETATTSPAHPRFAEALAELGLTVEVRRFPEATRTRVLADRGLLAHDTAWAAAGTPHTVFPLDPASLIEYAQGRVVDVRERTS

Mean predicted aligned error: 10.9 Å

Radius of gyration: 21.59 Å; Cα contacts (8 Å, |Δi|>4): 73; chains: 1; bounding box: 36×54×62 Å

Nearest PDB structures (foldseek):
  3rij-assembly3_C  TM=9.088E-01  e=4.771E-02  Thermus thermophilus HB8
  3op6-assembly1_B  TM=7.800E-01  e=2.203E+00  Legionella pneumophila subsp. pneumophila str. Philadelphia 1

Secondary structure (DSSP, 8-state):
----------------SS-HHHHHHHHHTT------PPPTT--PPPEEEGGGGGSS-EEEE-SSTT-EEEE-HHHHHHHTTPEEE--S----

InterPro domains:
  IPR036754 YbaK/aminoacyl-tRNA synthetase-associated domain superfamily [G3DSA:3.90.960.10] (24-91)
  IPR036754 YbaK/aminoacyl-tRNA synthetase-associated domain superfamily [SSF55826] (42-88)

Organism: NCBI:txid1160718

Foldseek 3Di:
DDDDDDDDDPPPPPPPPDDPVVVVVCVVVVHDDDDDDDPPPDDDAAADEPVLQVDQWDWADPPDPPDTDIDGSVVVCVVSVHDYDHPDDDDD